Protein AF-A0A3P7MYU7-F1 (afdb_monomer_lite)

pLDDT: mean 71.39, std 19.82, range [31.7, 95.12]

Sequence (103 aa):
MFDQLNTTGCSVFHPQGNEIIINTEVWDTRTFRLLHLVPGLEHCKLVFNSSGNIVYAAMYSDCADVFRNTYCASFRTFDTSDYSVSTSLLTFLILDVLDTGLV

Radius of gyration: 15.59 Å; chains: 1; bounding box: 33×30×47 Å

Foldseek 3Di:
DPPDPPDDFLWDAQPVRQWIDGAQWIAGPPPRDTDDGHPVQHQWDWDADPVSQKIKTFHQDPPPPPVDSDRDQFIFMAGPVHRDTPDRPDPPVVVVVVVPPDD

Secondary structure (DSSP, 8-state):
------SS--EEE-TTSSEEEETTEEEETTT--EEEE-GGGTTEEEEE-TTSSEEEEEEP-----TTS----S-EEEEETTT--B-----SSHHHHHHHS---

Structure (mmCIF, N/CA/C/O backbone):
data_AF-A0A3P7MYU7-F1
#
_entry.id   AF-A0A3P7MYU7-F1
#
loop_
_atom_site.group_PDB
_atom_site.id
_atom_site.type_symbol
_atom_site.label_atom_id
_atom_site.label_alt_id
_atom_site.label_comp_id
_atom_site.label_asym_id
_atom_site.label_entity_id
_atom_site.label_se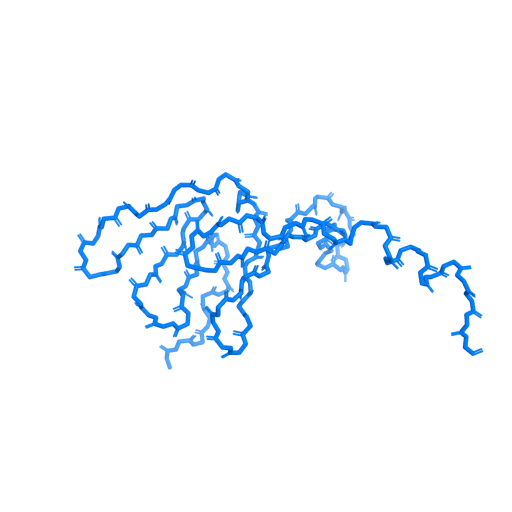q_id
_atom_site.pdbx_PDB_ins_code
_atom_site.Cartn_x
_atom_site.Cartn_y
_atom_site.Cartn_z
_atom_site.occupancy
_atom_site.B_iso_or_equiv
_atom_site.auth_seq_id
_atom_site.auth_comp_id
_atom_site.auth_asym_id
_atom_site.auth_atom_id
_atom_site.pdbx_PDB_model_num
ATOM 1 N N . MET A 1 1 ? -12.845 14.839 -7.965 1.00 37.53 1 MET A N 1
ATOM 2 C CA . MET A 1 1 ? -12.032 15.477 -6.903 1.00 37.53 1 MET A CA 1
ATOM 3 C C . MET A 1 1 ? -11.244 14.408 -6.139 1.00 37.53 1 MET A C 1
ATOM 5 O O . MET A 1 1 ? -11.380 14.281 -4.937 1.00 37.53 1 MET A O 1
ATOM 9 N N . PHE A 1 2 ? -10.467 13.604 -6.867 1.00 31.70 2 PHE A N 1
ATOM 10 C CA . PHE A 1 2 ? -9.400 12.720 -6.363 1.00 31.70 2 PHE A CA 1
ATOM 11 C C . PHE A 1 2 ? -8.316 12.574 -7.448 1.00 31.70 2 PHE A C 1
ATOM 13 O O . PHE A 1 2 ? -7.506 11.653 -7.434 1.00 31.70 2 PHE A O 1
ATOM 20 N N . ASP A 1 3 ? -8.309 13.500 -8.409 1.00 36.09 3 ASP A N 1
ATOM 21 C CA . ASP A 1 3 ? -7.169 13.668 -9.285 1.00 36.09 3 ASP A CA 1
ATOM 22 C C . ASP A 1 3 ? -6.071 14.275 -8.422 1.00 36.09 3 ASP A C 1
ATOM 24 O O . ASP A 1 3 ? -6.297 15.291 -7.766 1.00 36.09 3 ASP A O 1
ATOM 28 N N . GLN A 1 4 ? -4.889 13.665 -8.452 1.00 43.25 4 GLN A N 1
ATOM 29 C CA . GLN A 1 4 ? -3.638 14.317 -8.069 1.00 43.25 4 GLN A CA 1
ATOM 30 C C . GLN A 1 4 ? -3.225 14.250 -6.585 1.00 43.25 4 GLN A C 1
ATOM 32 O O . GLN A 1 4 ? -2.761 15.233 -6.019 1.00 43.25 4 GLN A O 1
ATOM 37 N N . LEU A 1 5 ? -3.184 13.046 -6.001 1.00 42.09 5 LEU A N 1
ATOM 38 C CA . LEU A 1 5 ? -2.153 12.726 -4.990 1.00 42.09 5 LEU A CA 1
ATOM 39 C C . LEU A 1 5 ? -0.864 12.232 -5.668 1.00 42.09 5 LEU A C 1
ATOM 41 O O . LEU A 1 5 ? -0.281 11.219 -5.301 1.00 42.09 5 LEU A O 1
ATOM 45 N N . ASN A 1 6 ? -0.433 12.943 -6.708 1.00 47.75 6 ASN A N 1
ATOM 46 C CA . ASN A 1 6 ? 0.851 12.711 -7.354 1.00 47.75 6 ASN A CA 1
ATOM 47 C C . ASN A 1 6 ? 1.660 13.998 -7.317 1.00 47.75 6 ASN A C 1
ATOM 49 O O . ASN A 1 6 ? 1.757 14.691 -8.326 1.00 47.75 6 ASN A O 1
ATOM 53 N N . THR A 1 7 ? 2.208 14.339 -6.153 1.00 43.09 7 THR A N 1
ATOM 54 C CA . THR A 1 7 ? 3.436 15.138 -6.063 1.00 43.09 7 THR A CA 1
ATOM 55 C C . THR A 1 7 ? 3.989 15.009 -4.640 1.00 43.09 7 THR A C 1
ATOM 57 O O . THR A 1 7 ? 3.387 15.489 -3.689 1.00 43.09 7 THR A O 1
ATOM 60 N N . THR A 1 8 ? 5.142 14.355 -4.483 1.00 42.41 8 THR A N 1
ATOM 61 C CA . THR A 1 8 ? 6.062 14.445 -3.319 1.00 42.41 8 THR A CA 1
ATOM 62 C C . THR A 1 8 ? 5.768 13.729 -1.989 1.00 42.41 8 THR A C 1
ATOM 64 O O . THR A 1 8 ? 6.594 13.843 -1.090 1.00 42.41 8 THR A O 1
ATOM 67 N N . GLY A 1 9 ? 4.709 12.931 -1.831 1.00 52.69 9 GLY A N 1
ATOM 68 C CA . GLY A 1 9 ? 4.482 12.177 -0.584 1.00 52.69 9 GLY A CA 1
ATOM 69 C C . GLY A 1 9 ? 4.253 10.695 -0.842 1.00 52.69 9 GLY A C 1
ATOM 70 O O . GLY A 1 9 ? 3.392 10.361 -1.646 1.00 52.69 9 GLY A O 1
ATOM 71 N N . CYS A 1 10 ? 5.004 9.819 -0.171 1.00 63.25 10 CYS A N 1
ATOM 72 C CA . CYS A 1 10 ? 4.982 8.350 -0.265 1.00 63.25 10 CYS A CA 1
ATOM 73 C C . CYS A 1 10 ? 3.655 7.697 0.181 1.00 63.25 10 CYS A C 1
ATOM 75 O O . CYS A 1 10 ? 3.674 6.611 0.757 1.00 63.25 10 CYS A O 1
ATOM 77 N N . SER A 1 11 ? 2.514 8.363 -0.001 1.00 77.44 11 SER A N 1
ATOM 78 C CA . SER A 1 11 ? 1.224 7.944 0.528 1.00 77.44 11 SER A CA 1
ATOM 79 C C . SER A 1 11 ? 0.195 7.668 -0.563 1.00 77.44 11 SER A C 1
ATOM 81 O O . SER A 1 11 ? -0.015 8.508 -1.438 1.00 77.44 11 SER A O 1
ATOM 83 N N . VAL A 1 12 ? -0.489 6.528 -0.480 1.00 87.75 12 VAL A N 1
ATOM 84 C CA . VAL A 1 12 ? -1.535 6.116 -1.424 1.00 87.75 12 VAL A CA 1
ATOM 85 C C . VAL A 1 12 ? -2.694 5.463 -0.668 1.00 87.75 12 VAL A C 1
ATOM 87 O O . VAL A 1 12 ? -2.478 4.766 0.320 1.00 87.75 12 VAL A O 1
ATOM 90 N N . PHE A 1 13 ? -3.927 5.666 -1.126 1.00 91.19 13 PHE A N 1
ATOM 91 C CA . PHE A 1 13 ? -5.076 4.931 -0.595 1.00 91.19 13 PHE A CA 1
ATOM 92 C C . PHE A 1 13 ? -5.182 3.558 -1.252 1.00 91.19 13 PHE A C 1
ATOM 94 O O . PHE A 1 13 ? -4.999 3.431 -2.465 1.00 91.19 13 PHE A O 1
ATOM 101 N N . HIS A 1 14 ? -5.540 2.549 -0.460 1.00 90.06 14 HIS A N 1
ATOM 102 C CA . HIS A 1 14 ? -5.974 1.273 -1.005 1.00 90.06 14 HIS A CA 1
ATOM 103 C C . HIS A 1 14 ? -7.250 1.486 -1.844 1.00 90.06 14 HIS A C 1
ATOM 105 O O . HIS A 1 14 ? -8.115 2.260 -1.423 1.00 90.06 14 HIS A O 1
ATOM 111 N N . PRO A 1 15 ? -7.439 0.808 -2.995 1.00 89.19 15 PRO A N 1
ATOM 112 C CA . PRO A 1 15 ? -8.604 1.019 -3.865 1.00 89.19 15 PRO A CA 1
ATOM 113 C C . PRO A 1 15 ? -9.958 0.798 -3.179 1.00 89.19 15 PRO A C 1
ATOM 115 O O . PRO A 1 15 ? -10.963 1.371 -3.587 1.00 89.19 15 PRO A O 1
ATOM 118 N N . GLN A 1 16 ? -9.984 -0.013 -2.120 1.00 88.19 16 GLN A N 1
ATOM 119 C CA . GLN A 1 16 ? -11.182 -0.249 -1.306 1.00 88.19 16 GLN A CA 1
ATOM 120 C C . GLN A 1 16 ? -11.479 0.878 -0.297 1.00 88.19 16 GLN A C 1
ATOM 122 O O . GLN A 1 16 ? -12.538 0.870 0.318 1.00 88.19 16 GLN A O 1
ATOM 127 N N . GLY A 1 17 ? -10.565 1.834 -0.098 1.00 87.38 17 GLY A N 1
ATOM 128 C CA . GLY A 1 17 ? -10.750 3.021 0.751 1.00 87.38 17 GLY A CA 1
ATOM 129 C C . GLY A 1 17 ? -10.601 2.807 2.263 1.00 87.38 17 GLY A C 1
ATOM 130 O O . GLY A 1 17 ? -10.551 3.781 3.016 1.00 87.38 17 GLY A O 1
ATOM 131 N N . ASN A 1 18 ? -10.492 1.560 2.721 1.00 91.81 18 ASN A N 1
ATOM 132 C CA . ASN A 1 18 ? -10.386 1.233 4.150 1.00 91.81 18 ASN A CA 1
ATOM 133 C C . ASN A 1 18 ? -8.976 1.436 4.721 1.00 91.81 18 ASN A C 1
ATOM 135 O O . ASN A 1 18 ? -8.801 1.492 5.936 1.00 91.81 18 ASN A O 1
ATOM 139 N N . GLU A 1 19 ? -7.980 1.562 3.849 1.00 93.75 19 GLU A N 1
ATOM 140 C CA . GLU A 1 19 ? -6.573 1.612 4.227 1.00 93.75 19 GLU A CA 1
ATOM 141 C C . GLU A 1 19 ? -5.859 2.745 3.491 1.00 93.75 19 GLU A C 1
ATOM 143 O O . GLU A 1 19 ? -6.151 3.050 2.328 1.00 93.75 19 GLU A O 1
ATOM 148 N N . ILE A 1 20 ? -4.902 3.361 4.177 1.00 92.44 20 ILE A N 1
ATOM 149 C CA . ILE A 1 20 ? -3.947 4.298 3.600 1.00 92.44 20 ILE A CA 1
ATOM 150 C C . ILE A 1 20 ? -2.540 3.795 3.891 1.00 92.44 20 ILE A C 1
ATOM 152 O O . ILE A 1 20 ? -2.198 3.453 5.020 1.00 92.44 20 ILE A O 1
ATOM 156 N N . ILE A 1 21 ? -1.725 3.747 2.849 1.00 92.00 21 ILE A N 1
ATOM 157 C CA . ILE A 1 21 ? -0.320 3.395 2.938 1.00 92.00 21 ILE A CA 1
ATOM 158 C C . ILE A 1 21 ? 0.448 4.706 2.981 1.00 92.00 21 ILE A C 1
ATOM 160 O O . ILE A 1 21 ? 0.190 5.573 2.150 1.00 92.00 21 ILE A O 1
ATOM 164 N N . ILE A 1 22 ? 1.366 4.863 3.930 1.00 89.50 22 ILE A N 1
ATOM 165 C CA . ILE A 1 22 ? 2.241 6.028 4.079 1.00 89.50 22 ILE A CA 1
ATOM 166 C C . ILE A 1 22 ? 3.663 5.511 4.293 1.00 89.50 22 ILE A C 1
ATOM 168 O O . ILE A 1 22 ? 3.980 4.953 5.338 1.00 89.50 22 ILE A O 1
ATOM 172 N N . ASN A 1 23 ? 4.532 5.706 3.301 1.00 87.75 23 ASN A N 1
ATOM 173 C CA . ASN A 1 23 ? 5.893 5.173 3.286 1.00 87.75 23 ASN A CA 1
ATOM 174 C C . ASN A 1 23 ? 5.911 3.642 3.471 1.00 87.75 23 ASN A C 1
ATOM 176 O O . ASN A 1 23 ? 5.585 2.913 2.540 1.00 87.75 23 ASN A O 1
ATOM 180 N N . THR A 1 24 ? 6.261 3.162 4.665 1.00 90.31 24 THR A N 1
ATOM 181 C CA . THR A 1 24 ? 6.314 1.739 5.030 1.00 90.31 24 THR A CA 1
ATOM 182 C C . THR A 1 24 ? 5.135 1.300 5.891 1.00 90.31 24 THR A C 1
ATOM 184 O O . THR A 1 24 ? 5.079 0.148 6.303 1.00 90.31 24 THR A O 1
ATOM 187 N N . GLU A 1 25 ? 4.191 2.182 6.195 1.00 93.31 25 GLU A N 1
ATOM 188 C CA . GLU A 1 25 ? 3.127 1.922 7.158 1.00 93.31 25 GLU A CA 1
ATOM 189 C C . GLU A 1 25 ? 1.771 1.795 6.470 1.00 93.31 25 GLU A C 1
ATOM 191 O O . GLU A 1 25 ? 1.419 2.609 5.618 1.00 93.31 25 GLU A O 1
ATOM 196 N N . VAL A 1 26 ? 0.988 0.800 6.878 1.00 94.06 26 VAL A N 1
ATOM 197 C CA . VAL A 1 26 ? -0.396 0.602 6.441 1.00 94.06 26 VAL A CA 1
ATOM 198 C C . VAL A 1 26 ? -1.317 0.927 7.604 1.00 94.06 26 VAL A C 1
ATOM 200 O O . VAL A 1 26 ? -1.244 0.297 8.662 1.00 94.06 26 VAL A O 1
ATOM 203 N N . TRP A 1 27 ? -2.192 1.903 7.404 1.00 94.69 27 TRP A N 1
ATOM 204 C CA . TRP A 1 27 ? -3.081 2.441 8.423 1.00 94.69 27 TRP A CA 1
ATOM 205 C C . TRP A 1 27 ? -4.544 2.202 8.058 1.00 94.69 27 TRP A C 1
ATOM 207 O O . TRP A 1 27 ? -4.953 2.456 6.926 1.00 94.69 27 TRP A O 1
ATOM 217 N N . ASP A 1 28 ? -5.350 1.795 9.035 1.00 94.06 28 ASP A N 1
ATOM 218 C CA . ASP A 1 28 ? -6.809 1.756 8.911 1.00 94.06 28 ASP A CA 1
ATOM 219 C C . ASP A 1 28 ? -7.370 3.188 8.928 1.00 94.06 28 ASP A C 1
ATOM 221 O O . ASP A 1 28 ? -7.151 3.946 9.879 1.00 94.06 28 ASP A O 1
ATOM 225 N N . THR A 1 29 ? -8.117 3.571 7.891 1.00 90.88 29 THR A N 1
ATOM 226 C CA . THR A 1 29 ? -8.597 4.955 7.709 1.00 90.88 29 THR A CA 1
ATOM 227 C C . THR A 1 29 ? -9.742 5.331 8.648 1.00 90.88 29 THR A C 1
ATOM 229 O O . THR A 1 29 ? -9.996 6.516 8.863 1.00 90.88 29 THR A O 1
ATOM 232 N N . ARG A 1 30 ? -10.444 4.347 9.227 1.00 91.69 30 ARG A N 1
ATOM 233 C CA . ARG A 1 30 ? -11.615 4.571 10.089 1.00 91.69 30 ARG A CA 1
ATOM 234 C C . ARG A 1 30 ? -11.238 4.701 11.560 1.00 91.69 30 ARG A C 1
ATOM 236 O O . ARG A 1 30 ? -11.870 5.444 12.307 1.00 91.69 30 ARG A O 1
ATOM 243 N N . THR A 1 31 ? -10.255 3.923 11.989 1.00 94.31 31 THR A N 1
ATOM 244 C CA . THR A 1 31 ? -9.832 3.773 13.383 1.00 94.31 31 THR A CA 1
ATOM 245 C C . THR A 1 31 ? -8.468 4.393 13.655 1.00 94.31 31 THR A C 1
ATOM 247 O O . THR A 1 31 ? -8.103 4.511 14.824 1.00 94.31 31 THR A O 1
ATOM 250 N N . PHE A 1 32 ? -7.742 4.807 12.609 1.00 91.31 32 PHE A N 1
ATOM 251 C CA . PHE A 1 32 ? -6.402 5.399 12.685 1.00 91.31 32 PHE A CA 1
ATOM 252 C C . PHE A 1 32 ? -5.388 4.491 13.387 1.00 91.31 32 PHE A C 1
ATOM 254 O O . PHE A 1 32 ? -4.494 4.951 14.098 1.00 91.31 32 PHE A O 1
ATOM 261 N N . ARG A 1 33 ? -5.552 3.177 13.223 1.00 95.12 33 ARG A N 1
ATOM 262 C CA . ARG A 1 33 ? -4.660 2.168 13.796 1.00 95.12 33 ARG A CA 1
ATOM 263 C C . ARG A 1 33 ? -3.664 1.702 12.750 1.00 95.12 33 ARG A C 1
ATOM 265 O O . ARG A 1 33 ? -4.040 1.472 11.603 1.00 95.12 33 ARG A O 1
ATOM 272 N N . LEU A 1 34 ? -2.418 1.522 13.173 1.00 94.38 34 LEU A N 1
ATOM 273 C CA . LEU A 1 34 ? -1.399 0.867 12.365 1.00 94.38 34 LEU A CA 1
ATOM 274 C C . LEU A 1 34 ? -1.758 -0.618 12.238 1.00 94.38 34 LEU A C 1
ATOM 276 O O . LEU A 1 34 ? -1.880 -1.309 13.251 1.00 94.38 34 LEU A O 1
ATOM 280 N N . LEU A 1 35 ? -1.944 -1.082 11.005 1.00 94.19 35 LEU A N 1
ATOM 281 C CA . LEU A 1 35 ? -2.232 -2.478 10.679 1.00 94.19 35 LEU A CA 1
ATOM 282 C C . LEU A 1 35 ? -0.937 -3.241 10.400 1.00 94.19 35 LEU A C 1
ATOM 284 O O . LEU A 1 35 ? -0.691 -4.283 11.006 1.00 94.19 35 LEU A O 1
ATOM 288 N N . HIS A 1 36 ? -0.086 -2.690 9.527 1.00 93.56 36 HIS A N 1
ATOM 289 C CA . HIS A 1 36 ? 1.149 -3.337 9.088 1.00 93.56 36 HIS A CA 1
ATOM 290 C C . HIS A 1 36 ? 2.308 -2.347 8.982 1.00 93.56 36 HIS A C 1
ATOM 292 O O . HIS A 1 36 ? 2.135 -1.204 8.562 1.00 93.56 36 HIS A O 1
ATOM 298 N N . LEU A 1 37 ? 3.507 -2.828 9.314 1.00 93.31 37 LEU A N 1
ATOM 299 C CA . LEU A 1 37 ? 4.770 -2.178 8.987 1.00 93.31 37 LEU A CA 1
ATOM 300 C C . LEU A 1 37 ? 5.485 -3.033 7.938 1.00 93.31 37 LEU A C 1
ATOM 302 O O . LEU A 1 37 ? 5.841 -4.181 8.200 1.00 93.31 37 LEU A O 1
ATOM 306 N N . VAL A 1 38 ? 5.691 -2.465 6.757 1.00 91.94 38 VAL A N 1
ATOM 307 C CA . VAL A 1 38 ? 6.161 -3.137 5.546 1.00 91.94 38 VAL A CA 1
ATOM 308 C C . VAL A 1 38 ? 7.433 -2.435 5.057 1.00 91.94 38 VAL A C 1
ATOM 310 O O . VAL A 1 38 ? 7.373 -1.549 4.201 1.00 91.94 38 VAL A O 1
ATOM 313 N N . PRO A 1 39 ? 8.620 -2.819 5.568 1.00 88.06 39 PRO A N 1
ATOM 314 C CA . PRO A 1 39 ? 9.889 -2.192 5.186 1.00 88.06 39 PRO A CA 1
ATOM 315 C C . PRO A 1 39 ? 10.159 -2.217 3.675 1.00 88.06 39 PRO A C 1
ATOM 317 O O . PRO A 1 39 ? 10.834 -1.346 3.144 1.00 88.06 39 PRO A O 1
ATOM 320 N N . GLY A 1 40 ? 9.596 -3.193 2.956 1.00 83.38 40 GLY A N 1
ATOM 321 C CA . GLY A 1 40 ? 9.755 -3.328 1.507 1.00 83.38 40 GLY A CA 1
ATOM 322 C C . GLY A 1 40 ? 9.099 -2.230 0.660 1.00 83.38 40 GLY A C 1
ATOM 323 O O . GLY A 1 40 ? 9.333 -2.223 -0.546 1.00 83.38 40 GLY A O 1
ATOM 324 N N . LEU A 1 41 ? 8.297 -1.339 1.255 1.00 86.69 41 LEU A N 1
ATOM 325 C CA . LEU A 1 41 ? 7.675 -0.195 0.571 1.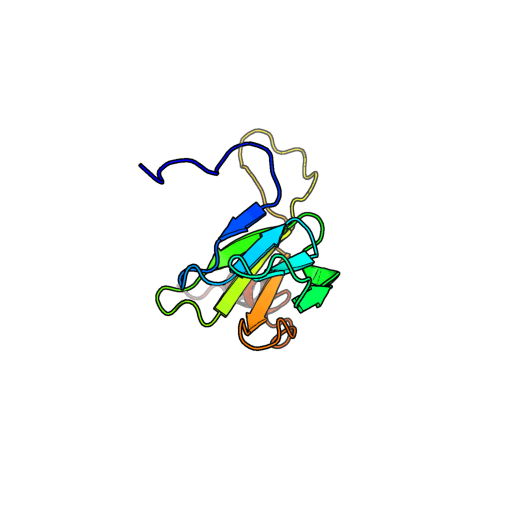00 86.69 41 LEU A CA 1
ATOM 326 C C . LEU A 1 41 ? 8.496 1.097 0.697 1.00 86.69 41 LEU A C 1
ATOM 328 O O . LEU A 1 41 ? 8.117 2.126 0.137 1.00 86.69 41 LEU A O 1
ATOM 332 N N . GLU A 1 42 ? 9.621 1.058 1.414 1.00 85.50 42 GLU A N 1
ATOM 333 C CA . GLU A 1 42 ? 10.489 2.219 1.577 1.00 85.50 42 GLU A CA 1
ATOM 334 C C . GLU A 1 42 ? 10.943 2.747 0.208 1.00 85.50 42 GLU A C 1
ATOM 336 O O . GLU A 1 42 ? 11.364 1.981 -0.664 1.00 85.50 42 GLU A O 1
ATOM 341 N N . HIS A 1 43 ? 10.819 4.063 0.010 1.00 79.25 43 HIS A N 1
ATOM 342 C CA . HIS A 1 43 ? 11.179 4.749 -1.237 1.00 79.25 43 HIS A CA 1
ATOM 343 C C . HIS A 1 43 ? 10.554 4.133 -2.506 1.00 79.25 43 HIS A C 1
ATOM 345 O O .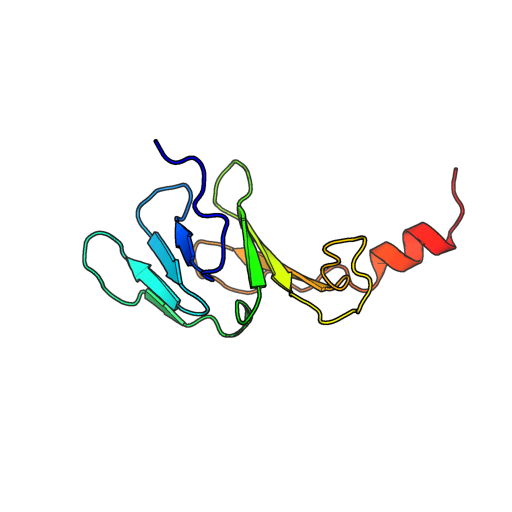 HIS A 1 43 ? 11.120 4.217 -3.602 1.00 79.25 43 HIS A O 1
ATOM 351 N N . CYS A 1 44 ? 9.373 3.524 -2.376 1.00 79.75 44 CYS A N 1
ATOM 352 C CA . CYS A 1 44 ? 8.645 2.941 -3.494 1.00 79.75 44 CYS A CA 1
ATOM 353 C C . CYS A 1 44 ? 7.481 3.823 -3.943 1.00 79.75 44 CYS A C 1
ATOM 355 O O . CYS A 1 44 ? 6.752 4.406 -3.140 1.00 79.75 44 CYS A O 1
ATOM 357 N N . LYS A 1 45 ? 7.238 3.836 -5.253 1.00 81.81 45 LYS A N 1
ATOM 358 C CA . LYS A 1 45 ? 5.954 4.250 -5.813 1.00 81.81 45 LYS A CA 1
ATOM 359 C C . LYS A 1 45 ? 5.041 3.038 -5.932 1.00 81.81 45 LYS A C 1
ATOM 361 O O . LYS A 1 45 ? 5.436 2.029 -6.511 1.00 81.81 45 LYS A O 1
ATOM 366 N N . LEU A 1 46 ? 3.820 3.167 -5.425 1.00 83.56 46 LEU A N 1
ATOM 367 C CA . LEU A 1 46 ? 2.842 2.086 -5.365 1.00 83.56 46 LEU A CA 1
ATOM 368 C C . LEU A 1 46 ? 1.772 2.240 -6.449 1.00 83.56 46 LEU A C 1
ATOM 370 O O . LEU A 1 46 ? 1.273 3.341 -6.687 1.00 83.56 46 LEU A O 1
ATOM 374 N N . VAL A 1 47 ? 1.414 1.130 -7.093 1.00 84.81 47 VAL A N 1
ATOM 375 C CA . VAL A 1 47 ? 0.331 1.037 -8.079 1.00 84.81 47 VAL A CA 1
ATOM 376 C C . VAL A 1 47 ? -0.475 -0.225 -7.801 1.00 84.81 47 VAL A C 1
ATOM 378 O O . VAL A 1 47 ? 0.093 -1.307 -7.711 1.00 84.81 47 VAL A O 1
ATOM 381 N N . PHE A 1 48 ? -1.796 -0.106 -7.696 1.00 84.81 48 PHE A N 1
ATOM 382 C CA . PHE A 1 48 ? -2.674 -1.261 -7.507 1.00 84.81 48 PHE A CA 1
ATOM 383 C C . PHE A 1 48 ? -3.161 -1.819 -8.838 1.00 84.81 48 PHE A C 1
ATOM 385 O O . PHE A 1 48 ? -3.344 -1.080 -9.810 1.00 84.81 48 PHE A O 1
ATOM 392 N N . ASN A 1 49 ? -3.421 -3.123 -8.869 1.00 81.69 49 ASN A N 1
ATOM 393 C CA . ASN A 1 49 ? -4.186 -3.714 -9.958 1.00 81.69 49 ASN A CA 1
ATOM 394 C C . ASN A 1 49 ? -5.668 -3.282 -9.897 1.00 81.69 49 ASN A C 1
ATOM 396 O O . ASN A 1 49 ? -6.144 -2.736 -8.903 1.00 81.69 49 ASN A O 1
ATOM 400 N N . SER A 1 50 ? -6.424 -3.557 -10.963 1.00 82.06 50 SER A N 1
ATOM 401 C CA . SER A 1 50 ? -7.838 -3.158 -11.074 1.00 82.06 50 SER A CA 1
ATOM 402 C C . SER A 1 50 ? -8.741 -3.739 -9.982 1.00 82.06 50 SER A C 1
ATOM 404 O O . SER A 1 50 ? -9.748 -3.132 -9.634 1.00 82.06 50 SER A O 1
ATOM 406 N N . SER A 1 51 ? -8.389 -4.912 -9.452 1.00 84.19 51 SER A N 1
ATOM 407 C CA . SER A 1 51 ? -9.143 -5.584 -8.386 1.00 84.19 51 SER A CA 1
ATOM 408 C C . SER A 1 51 ? -8.735 -5.122 -6.981 1.00 84.19 51 SER A C 1
ATOM 410 O O . SER A 1 51 ? -9.429 -5.422 -6.014 1.00 84.19 51 SER A O 1
ATOM 412 N N . GLY A 1 52 ? -7.625 -4.391 -6.859 1.00 84.12 52 GLY A N 1
ATOM 413 C CA . GLY A 1 52 ? -7.073 -3.912 -5.597 1.00 84.12 52 GLY A CA 1
ATOM 414 C C . GLY A 1 52 ? -6.506 -4.995 -4.682 1.00 84.12 52 GLY A C 1
ATOM 415 O O . GLY A 1 52 ? -6.250 -4.703 -3.528 1.00 84.12 52 GLY A O 1
ATOM 416 N N . ASN A 1 53 ? -6.318 -6.230 -5.146 1.00 86.06 53 ASN A N 1
ATOM 417 C CA . ASN A 1 53 ? -5.746 -7.312 -4.334 1.00 86.06 53 ASN A CA 1
ATOM 418 C C . ASN A 1 53 ? -4.215 -7.426 -4.464 1.00 86.06 53 ASN A C 1
ATOM 420 O O . ASN A 1 53 ? -3.582 -8.188 -3.742 1.00 86.06 53 ASN A O 1
ATOM 424 N N . ILE A 1 54 ? -3.622 -6.701 -5.415 1.00 85.06 54 ILE A N 1
ATOM 425 C CA . ILE A 1 54 ? -2.184 -6.722 -5.683 1.00 85.06 54 ILE A CA 1
ATOM 426 C C . ILE A 1 54 ? -1.668 -5.288 -5.735 1.00 85.06 54 ILE A C 1
ATOM 428 O O . ILE A 1 54 ? -2.257 -4.443 -6.419 1.00 85.06 54 ILE A O 1
ATOM 432 N N . VAL A 1 55 ? -0.533 -5.037 -5.079 1.00 87.81 55 VAL A N 1
ATOM 433 C CA . VAL A 1 55 ? 0.221 -3.785 -5.202 1.00 87.81 55 VAL A CA 1
ATOM 434 C C . VAL A 1 55 ? 1.594 -4.028 -5.825 1.00 87.81 55 VAL A C 1
ATOM 436 O O . VAL A 1 55 ? 2.364 -4.888 -5.400 1.00 87.81 55 VAL A O 1
ATOM 439 N N . TYR A 1 56 ? 1.900 -3.234 -6.844 1.00 84.31 56 TYR A N 1
ATOM 440 C CA . TYR A 1 56 ? 3.201 -3.146 -7.489 1.00 84.31 56 TYR A CA 1
ATOM 441 C C . TYR A 1 56 ? 3.968 -1.969 -6.891 1.00 84.31 56 TYR A C 1
ATOM 443 O O . TYR A 1 56 ? 3.509 -0.828 -6.950 1.00 84.31 56 TYR A O 1
ATOM 451 N N . ALA A 1 57 ? 5.140 -2.239 -6.327 1.00 85.00 57 ALA A N 1
ATOM 452 C CA . ALA A 1 57 ? 6.027 -1.244 -5.747 1.00 85.00 57 ALA A CA 1
ATOM 453 C C . ALA A 1 57 ? 7.260 -1.073 -6.637 1.00 85.00 57 ALA A C 1
ATOM 455 O O . ALA A 1 57 ? 8.082 -1.982 -6.740 1.00 85.00 57 ALA A O 1
ATOM 456 N N . ALA A 1 58 ? 7.388 0.082 -7.283 1.00 79.00 58 ALA A N 1
ATOM 457 C CA . ALA A 1 58 ? 8.552 0.438 -8.085 1.00 79.00 58 ALA A CA 1
ATOM 458 C C . ALA A 1 58 ? 9.512 1.287 -7.249 1.00 79.00 58 ALA A C 1
ATOM 460 O O . ALA A 1 58 ? 9.125 2.354 -6.765 1.00 79.00 58 ALA A O 1
ATOM 461 N N . MET A 1 59 ? 10.754 0.830 -7.079 1.00 75.38 59 MET A N 1
ATOM 462 C CA . MET A 1 59 ? 11.748 1.575 -6.308 1.00 75.38 59 MET A CA 1
ATOM 463 C C . MET A 1 59 ? 12.205 2.817 -7.067 1.00 75.38 59 MET A C 1
ATOM 465 O O . MET A 1 59 ? 12.519 2.759 -8.260 1.00 75.38 59 MET A O 1
ATOM 469 N N . TYR A 1 60 ? 12.262 3.950 -6.366 1.00 69.69 60 TYR A N 1
ATOM 470 C CA . TYR A 1 60 ? 12.959 5.116 -6.888 1.00 69.69 60 TYR A CA 1
ATOM 471 C C . TYR A 1 60 ? 14.449 4.780 -7.008 1.00 69.69 60 TYR A C 1
ATOM 473 O O . TYR A 1 60 ? 15.025 4.128 -6.137 1.00 69.69 60 TYR A O 1
ATOM 481 N N . SER A 1 61 ? 15.091 5.179 -8.099 1.00 58.72 61 SER A N 1
ATOM 482 C CA . SER A 1 61 ? 16.542 5.085 -8.203 1.00 58.72 61 SER A CA 1
ATOM 483 C C . SER A 1 61 ? 17.120 6.365 -8.738 1.00 58.72 61 SER A C 1
ATOM 485 O O . SER A 1 61 ? 16.616 6.932 -9.701 1.00 58.72 61 SER A O 1
ATOM 487 N N . ASP A 1 62 ? 18.212 6.777 -8.108 1.00 52.59 62 ASP A N 1
ATOM 488 C CA . ASP A 1 62 ? 19.011 7.957 -8.438 1.00 52.59 62 ASP A CA 1
ATOM 489 C C . ASP A 1 62 ? 19.828 7.770 -9.732 1.00 52.59 62 ASP A C 1
ATOM 491 O O . ASP A 1 62 ? 20.938 8.279 -9.885 1.00 52.59 62 ASP A O 1
ATOM 495 N N . CYS A 1 63 ? 19.310 7.010 -10.699 1.00 47.59 63 CYS A N 1
ATOM 496 C CA . CYS A 1 63 ? 19.922 6.932 -12.014 1.00 47.59 63 CYS A CA 1
ATOM 497 C C . CYS A 1 63 ? 19.700 8.283 -12.700 1.00 47.59 63 CYS A C 1
ATOM 499 O O . CYS A 1 63 ? 18.579 8.625 -13.069 1.00 47.59 63 CYS A O 1
ATOM 501 N N . ALA A 1 64 ? 20.786 9.047 -12.816 1.00 46.09 64 ALA A N 1
ATOM 502 C CA . ALA A 1 64 ? 20.881 10.438 -13.256 1.00 46.09 64 ALA A CA 1
ATOM 503 C C . ALA A 1 64 ? 20.488 10.701 -14.726 1.00 46.09 64 ALA A C 1
ATOM 505 O O . ALA A 1 64 ? 21.125 11.511 -15.398 1.00 46.09 64 ALA A O 1
ATOM 506 N N . ASP A 1 65 ? 19.458 10.037 -15.248 1.00 44.91 65 ASP A N 1
ATOM 507 C CA . ASP A 1 65 ? 18.945 10.292 -16.587 1.00 44.91 65 ASP A CA 1
ATOM 508 C C . ASP A 1 65 ? 17.672 11.142 -16.509 1.00 44.91 65 ASP A C 1
ATOM 510 O O . ASP A 1 65 ? 16.544 10.662 -16.417 1.00 44.91 65 ASP A O 1
ATOM 514 N N . VAL A 1 66 ? 17.887 12.458 -16.509 1.00 49.25 66 VAL A N 1
ATOM 515 C CA . VAL A 1 66 ? 16.886 13.529 -16.345 1.00 49.25 66 VAL A CA 1
ATOM 516 C C . VAL A 1 66 ? 15.764 13.470 -17.398 1.00 49.25 66 VAL A C 1
ATOM 518 O O . VAL A 1 66 ? 14.715 14.090 -17.229 1.00 49.25 66 VAL A O 1
ATOM 521 N N . PHE A 1 67 ? 15.935 12.690 -18.468 1.00 46.50 67 PHE A N 1
ATOM 522 C CA . PHE A 1 67 ? 14.948 12.552 -19.540 1.00 46.50 67 PHE A CA 1
ATOM 523 C C . PHE A 1 67 ? 13.964 11.402 -19.355 1.00 46.50 67 PHE A C 1
ATOM 525 O O . PHE A 1 67 ? 12.975 11.311 -20.087 1.00 46.50 67 PHE A O 1
ATOM 532 N N . ARG A 1 68 ? 14.182 10.537 -18.366 1.00 46.66 68 ARG A N 1
ATOM 533 C CA . ARG A 1 68 ? 13.292 9.418 -18.101 1.00 46.66 68 ARG A CA 1
ATOM 534 C C . ARG A 1 68 ? 13.215 9.264 -16.592 1.00 46.66 68 ARG A C 1
ATOM 536 O O . ARG A 1 68 ? 14.214 9.044 -15.928 1.00 46.66 68 ARG A O 1
ATOM 543 N N . ASN A 1 69 ? 12.015 9.433 -16.056 1.00 48.25 69 ASN A N 1
ATOM 544 C CA . ASN A 1 69 ? 11.627 9.162 -14.674 1.00 48.25 69 ASN A CA 1
ATOM 545 C C . ASN A 1 69 ? 11.878 7.665 -14.368 1.00 48.25 69 ASN A C 1
ATOM 547 O O . ASN A 1 69 ? 10.951 6.853 -14.373 1.00 48.25 69 ASN A O 1
ATOM 551 N N . THR A 1 70 ? 13.154 7.279 -14.292 1.00 45.84 70 THR A N 1
ATOM 552 C CA . THR A 1 70 ? 13.636 5.909 -14.478 1.00 45.84 70 THR A CA 1
ATOM 553 C C . THR A 1 70 ? 13.688 5.249 -13.120 1.00 45.84 70 THR A C 1
ATOM 555 O O . THR A 1 70 ? 14.697 5.280 -12.423 1.00 45.84 70 THR A O 1
ATOM 558 N N . TYR A 1 71 ? 12.567 4.641 -12.744 1.00 51.91 71 TYR A N 1
ATOM 559 C CA . TYR A 1 71 ? 12.566 3.547 -11.782 1.00 51.91 71 TYR A CA 1
ATOM 560 C C . TYR A 1 71 ? 13.677 2.570 -12.198 1.00 51.91 71 TYR A C 1
ATOM 562 O O . TYR A 1 71 ? 13.672 2.103 -13.343 1.00 51.91 71 TYR A O 1
ATOM 570 N N . CYS A 1 72 ? 14.643 2.276 -11.316 1.00 50.84 72 CYS A N 1
ATOM 571 C CA . CYS A 1 72 ? 15.520 1.128 -11.560 1.00 50.84 72 CYS A CA 1
ATOM 572 C C . CYS A 1 72 ? 14.623 -0.080 -11.761 1.00 50.84 72 CYS A C 1
ATOM 574 O O . CYS A 1 72 ? 13.579 -0.189 -11.119 1.00 50.84 72 CYS A O 1
ATOM 576 N N . ALA A 1 73 ? 15.056 -0.998 -12.614 1.00 53.25 73 ALA A N 1
ATOM 577 C CA . ALA A 1 73 ?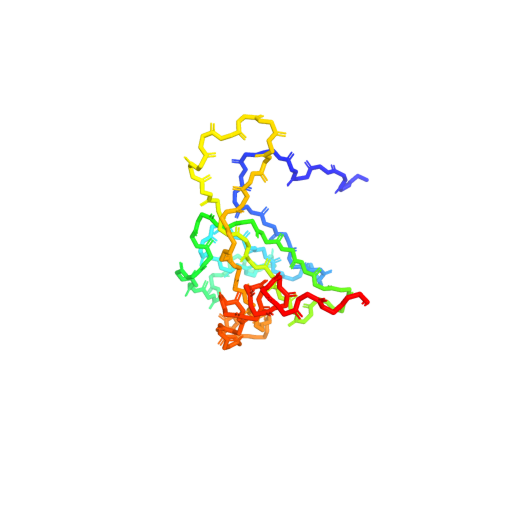 14.328 -2.185 -13.049 1.00 53.25 73 ALA A CA 1
ATOM 578 C C . ALA A 1 73 ? 14.024 -3.221 -11.934 1.00 53.25 73 ALA A C 1
ATOM 580 O O . ALA A 1 73 ? 13.898 -4.408 -12.212 1.00 53.25 73 ALA A O 1
ATOM 581 N N . SER A 1 74 ? 13.922 -2.795 -10.673 1.00 64.44 74 SER A N 1
ATOM 582 C CA . SER A 1 74 ? 13.478 -3.583 -9.535 1.00 64.44 74 SER A CA 1
ATOM 583 C C . SER A 1 74 ? 12.108 -3.084 -9.084 1.00 64.44 74 SER A C 1
ATOM 585 O O . SER A 1 74 ? 11.962 -1.990 -8.530 1.00 64.44 74 SER A O 1
ATOM 587 N N . PHE A 1 75 ? 11.094 -3.907 -9.330 1.00 73.69 75 PHE A N 1
ATOM 588 C CA . PHE A 1 75 ? 9.778 -3.753 -8.732 1.00 73.69 75 PHE A CA 1
ATOM 589 C C . PHE A 1 75 ? 9.463 -4.986 -7.889 1.00 73.69 75 PHE A C 1
ATOM 591 O O . PHE A 1 75 ? 9.955 -6.086 -8.143 1.00 73.69 75 PHE A O 1
ATOM 598 N N . ARG A 1 76 ? 8.653 -4.794 -6.854 1.00 82.62 76 ARG A N 1
ATOM 599 C CA . ARG A 1 76 ? 8.165 -5.865 -5.986 1.00 82.62 76 ARG A CA 1
ATOM 600 C C . ARG A 1 76 ? 6.655 -5.924 -6.079 1.00 82.62 76 ARG A C 1
ATOM 602 O O . ARG A 1 76 ? 6.003 -4.901 -6.270 1.00 82.62 76 ARG A O 1
ATOM 609 N N . THR A 1 77 ? 6.119 -7.120 -5.915 1.00 85.06 77 THR A N 1
ATOM 610 C CA . THR A 1 77 ? 4.679 -7.342 -5.860 1.00 85.06 77 THR A CA 1
ATOM 611 C C . THR A 1 77 ? 4.318 -7.767 -4.448 1.00 85.06 77 THR A C 1
ATOM 613 O O . THR A 1 77 ? 4.988 -8.629 -3.873 1.00 85.06 77 THR A O 1
ATOM 616 N N . PHE A 1 78 ? 3.277 -7.163 -3.890 1.00 87.25 78 PHE A N 1
ATOM 617 C CA . PHE A 1 78 ? 2.738 -7.539 -2.590 1.00 87.25 78 PHE A CA 1
ATOM 618 C C . PHE A 1 78 ? 1.266 -7.905 -2.725 1.00 87.25 78 PHE A C 1
ATOM 620 O O . PHE A 1 78 ? 0.538 -7.305 -3.525 1.00 87.25 78 PHE A O 1
ATOM 627 N N . ASP A 1 79 ? 0.851 -8.891 -1.939 1.00 88.19 79 ASP A N 1
ATOM 628 C CA . ASP A 1 79 ? -0.563 -9.181 -1.727 1.00 88.19 79 ASP A CA 1
ATOM 629 C C . ASP A 1 79 ? -1.129 -8.149 -0.746 1.00 88.19 79 ASP A C 1
ATOM 631 O O . ASP A 1 79 ? -0.469 -7.811 0.234 1.00 88.19 79 ASP A O 1
ATOM 635 N N . THR A 1 80 ? -2.308 -7.588 -1.006 1.00 87.81 80 THR A N 1
ATOM 636 C CA . THR A 1 80 ? -2.846 -6.525 -0.140 1.00 87.81 80 THR A CA 1
ATOM 637 C C . THR A 1 80 ? -3.533 -7.049 1.119 1.00 87.81 80 THR A C 1
ATOM 639 O O . THR A 1 80 ? -3.796 -6.261 2.019 1.00 87.81 80 THR A O 1
ATOM 642 N N . SER A 1 81 ? -3.791 -8.358 1.234 1.00 86.81 81 SER A N 1
ATOM 643 C CA . SER A 1 81 ? -4.408 -8.933 2.436 1.00 86.81 81 SER A CA 1
ATOM 644 C C . SER A 1 81 ? -3.467 -8.958 3.640 1.00 86.81 81 SER A C 1
ATOM 646 O O . SER A 1 81 ? -3.925 -8.848 4.776 1.00 86.81 81 SER A O 1
ATOM 648 N N . ASP A 1 82 ? -2.162 -9.091 3.402 1.00 86.81 82 ASP A N 1
ATOM 649 C CA . ASP A 1 82 ? -1.150 -9.166 4.456 1.00 86.81 82 ASP A CA 1
ATOM 650 C C . ASP A 1 82 ? 0.119 -8.349 4.168 1.00 86.81 82 ASP A C 1
ATOM 652 O O . ASP A 1 82 ? 1.032 -8.314 4.997 1.00 86.81 82 ASP A O 1
ATOM 656 N N . TYR A 1 83 ? 0.189 -7.682 3.011 1.00 87.06 83 TYR A N 1
ATOM 657 C CA . TYR A 1 83 ? 1.376 -6.977 2.527 1.00 87.06 83 TYR A CA 1
ATOM 658 C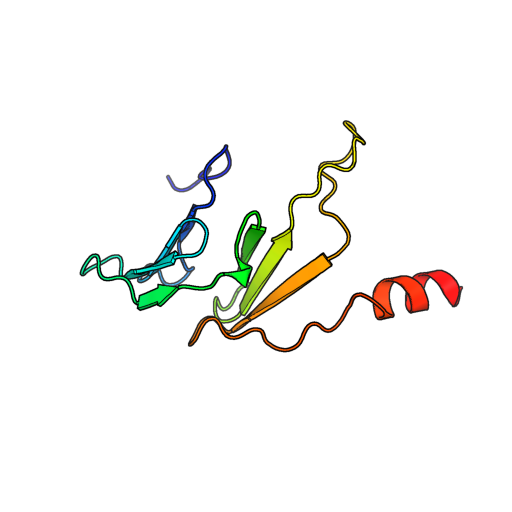 C . TYR A 1 83 ? 2.634 -7.854 2.535 1.00 87.06 83 TYR A C 1
ATOM 660 O O . TYR A 1 83 ? 3.761 -7.361 2.667 1.00 87.06 83 TYR A O 1
ATOM 668 N N . SER A 1 84 ? 2.465 -9.167 2.366 1.00 85.62 84 SER A N 1
ATOM 669 C CA . SER A 1 84 ? 3.580 -10.076 2.161 1.00 85.62 84 SER A CA 1
ATOM 670 C C . SER A 1 84 ? 4.126 -9.927 0.744 1.00 85.62 84 SER A C 1
ATOM 672 O O . SER A 1 84 ? 3.402 -9.681 -0.226 1.00 85.62 84 SER A O 1
ATOM 674 N N . VAL A 1 85 ? 5.446 -10.060 0.611 1.00 81.31 85 VAL A N 1
ATOM 675 C CA . VAL A 1 85 ? 6.088 -10.075 -0.704 1.00 81.31 85 VAL A CA 1
ATOM 676 C C . VAL A 1 85 ? 5.694 -11.377 -1.392 1.00 81.31 85 VAL A C 1
ATOM 678 O O . VAL A 1 85 ? 6.215 -12.445 -1.064 1.00 81.31 85 VAL A O 1
ATOM 681 N N . SER A 1 86 ? 4.812 -11.275 -2.383 1.00 68.31 86 SER A N 1
ATOM 682 C CA . SER A 1 86 ? 4.531 -12.357 -3.319 1.00 68.31 86 SER A CA 1
ATOM 683 C C . SER A 1 86 ? 5.733 -12.470 -4.245 1.00 68.31 86 SER A C 1
ATOM 685 O O . SER A 1 86 ? 5.787 -11.796 -5.265 1.00 68.31 86 SER A O 1
ATOM 687 N N . THR A 1 87 ? 6.739 -13.221 -3.788 1.00 57.59 87 THR A N 1
ATOM 688 C CA . THR A 1 87 ? 7.952 -13.684 -4.480 1.00 57.59 87 THR A CA 1
ATOM 689 C C . THR A 1 87 ? 8.446 -12.775 -5.608 1.00 57.59 87 THR A C 1
ATOM 691 O O . THR A 1 87 ? 7.854 -12.728 -6.679 1.00 57.59 87 THR A O 1
ATOM 694 N N . SER A 1 88 ? 9.599 -12.138 -5.387 1.00 52.72 88 SER A N 1
ATOM 695 C CA . SER A 1 88 ? 10.398 -11.324 -6.317 1.00 52.72 88 SER A CA 1
ATOM 696 C C . SER A 1 88 ? 10.728 -12.029 -7.652 1.00 52.72 88 SER A C 1
ATOM 698 O O . SER A 1 88 ? 11.878 -12.339 -7.949 1.00 52.72 88 SER A O 1
ATOM 700 N N . LEU A 1 89 ? 9.733 -12.337 -8.471 1.00 49.81 89 LEU A N 1
ATOM 701 C CA . LEU A 1 89 ? 9.905 -12.765 -9.845 1.00 49.81 89 LEU A CA 1
ATOM 702 C C . LEU A 1 89 ? 10.082 -11.489 -10.657 1.00 49.81 89 LEU A C 1
ATOM 704 O O . LEU A 1 89 ? 9.167 -10.675 -10.696 1.00 49.81 89 LEU A O 1
ATOM 708 N N . LEU A 1 90 ? 11.239 -11.379 -11.320 1.00 52.31 90 LEU A N 1
ATOM 709 C CA . LEU A 1 90 ? 11.554 -10.491 -12.453 1.00 52.31 90 LEU A CA 1
ATOM 710 C C . LEU A 1 90 ? 12.659 -9.449 -12.232 1.00 52.31 90 LEU A C 1
ATOM 712 O O . LEU A 1 90 ? 12.536 -8.315 -12.675 1.00 52.31 90 LEU A O 1
ATOM 716 N N . THR A 1 91 ? 13.813 -9.873 -11.709 1.00 47.44 91 THR A N 1
ATOM 717 C CA . THR A 1 91 ? 15.096 -9.280 -12.148 1.00 47.44 91 THR A CA 1
ATOM 718 C C . THR A 1 91 ? 15.759 -10.066 -13.288 1.00 47.44 91 THR A C 1
ATOM 720 O O . THR A 1 91 ? 16.627 -9.523 -13.958 1.00 47.44 91 THR A O 1
ATOM 723 N N . PHE A 1 92 ? 15.335 -11.309 -13.569 1.00 47.34 92 PHE A N 1
ATOM 724 C CA . PHE A 1 92 ? 15.990 -12.164 -14.578 1.00 47.34 92 PHE A CA 1
ATOM 725 C C . PHE A 1 92 ? 15.226 -12.305 -15.908 1.00 47.34 92 PHE A C 1
ATOM 727 O O . PHE A 1 92 ? 15.856 -12.319 -16.958 1.00 47.34 92 PHE A O 1
ATOM 734 N N . LEU A 1 93 ? 13.885 -12.304 -15.927 1.00 47.38 93 LEU A N 1
ATOM 735 C CA . LEU A 1 93 ? 13.155 -12.522 -17.193 1.00 47.38 93 LEU A CA 1
ATOM 736 C C . LEU A 1 93 ? 13.130 -11.286 -18.114 1.00 47.38 93 LEU A C 1
ATOM 738 O O . LEU A 1 93 ? 12.950 -11.439 -19.316 1.00 47.38 93 LEU A O 1
ATOM 742 N N . ILE A 1 94 ? 13.292 -10.063 -17.586 1.00 49.38 94 ILE A N 1
ATOM 743 C CA . ILE A 1 94 ? 13.336 -8.861 -18.444 1.00 49.38 94 ILE A CA 1
ATOM 744 C C . ILE A 1 94 ? 14.633 -8.837 -19.266 1.00 49.38 94 ILE A C 1
ATOM 746 O O . ILE A 1 94 ? 14.615 -8.367 -20.399 1.00 49.38 94 ILE A O 1
ATOM 750 N N . LEU A 1 95 ? 15.731 -9.394 -18.744 1.00 47.28 95 LEU A N 1
ATOM 751 C CA . LEU A 1 95 ? 16.976 -9.522 -19.500 1.00 47.28 95 LEU A CA 1
ATOM 752 C C . LEU A 1 95 ? 16.956 -10.743 -20.430 1.00 47.28 95 LEU A C 1
ATOM 754 O O . LEU A 1 95 ? 17.328 -10.590 -21.586 1.00 47.28 95 LEU A O 1
ATOM 758 N N . ASP A 1 96 ? 16.404 -11.890 -20.014 1.00 48.06 96 ASP A N 1
ATOM 759 C CA . ASP A 1 96 ? 16.313 -13.069 -20.898 1.00 48.06 96 ASP A CA 1
ATOM 760 C C . ASP A 1 96 ? 15.421 -12.834 -22.132 1.00 48.06 96 ASP A C 1
ATOM 762 O O . ASP A 1 96 ? 15.707 -13.341 -23.216 1.00 48.06 96 ASP A O 1
ATOM 766 N N . VAL A 1 97 ? 14.354 -12.034 -22.014 1.00 49.94 97 VAL A N 1
ATOM 767 C CA . VAL A 1 97 ? 13.495 -11.690 -23.165 1.00 49.94 97 VAL A CA 1
ATOM 768 C C . VAL A 1 97 ? 14.159 -10.663 -24.093 1.00 49.94 97 VAL A C 1
ATOM 770 O O . VAL A 1 97 ? 13.895 -10.669 -25.293 1.00 49.94 97 VAL A O 1
ATOM 773 N N . LEU A 1 98 ? 15.047 -9.805 -23.580 1.00 46.53 98 LEU A N 1
ATOM 774 C CA . LEU A 1 98 ? 15.799 -8.852 -24.406 1.00 46.53 98 LEU A CA 1
ATOM 775 C C . LEU A 1 98 ? 17.046 -9.477 -25.060 1.00 46.53 98 LEU A C 1
ATOM 777 O O . LEU A 1 98 ? 17.428 -9.021 -26.135 1.00 46.53 98 LEU A O 1
ATOM 781 N N . ASP A 1 99 ? 17.634 -10.531 -24.481 1.00 47.81 99 ASP A N 1
ATOM 782 C CA . ASP A 1 99 ? 18.801 -11.233 -25.048 1.00 47.81 99 ASP A CA 1
ATOM 783 C C . ASP A 1 99 ? 18.430 -12.340 -26.056 1.00 47.81 99 ASP A C 1
ATOM 785 O O . ASP A 1 99 ? 19.254 -12.740 -26.878 1.00 47.81 99 ASP A O 1
ATOM 789 N N . THR A 1 100 ? 17.189 -12.843 -26.046 1.00 46.62 100 THR A N 1
ATOM 790 C CA . THR A 1 100 ? 16.792 -13.979 -26.906 1.00 46.62 100 THR A CA 1
ATOM 791 C C . THR A 1 100 ? 16.308 -13.611 -28.311 1.00 46.62 100 THR A C 1
ATOM 793 O O . THR A 1 100 ? 16.063 -14.516 -29.105 1.00 46.62 100 THR A O 1
ATOM 796 N N . GLY A 1 101 ? 16.224 -12.325 -28.675 1.00 49.19 101 GLY A N 1
ATOM 797 C CA . GLY A 1 101 ? 16.113 -11.898 -30.080 1.00 49.19 101 GLY A CA 1
ATOM 798 C C . GLY A 1 101 ? 14.968 -12.515 -30.902 1.00 49.19 101 GLY A C 1
ATOM 799 O O . GLY A 1 101 ? 15.094 -12.612 -32.120 1.00 49.19 101 GLY A O 1
ATOM 800 N N . LEU A 1 102 ? 13.865 -12.936 -30.278 1.00 42.88 102 LEU A N 1
ATOM 801 C CA . LEU A 1 102 ? 12.702 -13.481 -30.984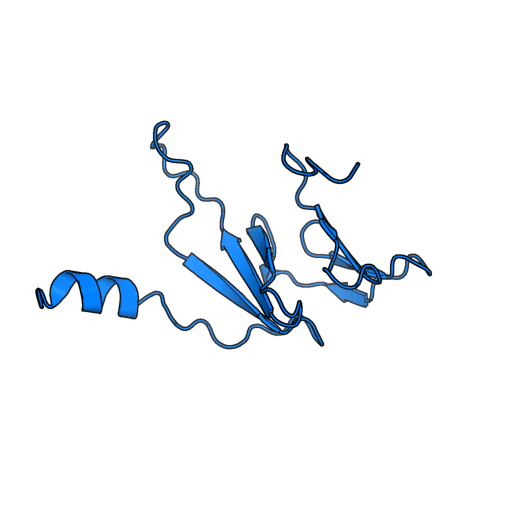 1.00 42.88 102 LEU A CA 1
ATOM 802 C C . LEU A 1 102 ? 11.683 -12.371 -31.280 1.00 42.88 102 LEU A C 1
ATOM 804 O O . LEU A 1 102 ? 10.762 -12.117 -30.503 1.00 42.88 102 LEU A O 1
ATOM 808 N N . VAL A 1 103 ? 11.899 -11.720 -32.430 1.00 45.81 103 VAL A N 1
ATOM 809 C CA . VAL A 1 103 ? 10.846 -11.208 -33.329 1.00 45.81 103 VAL A CA 1
ATOM 810 C C . VAL A 1 103 ? 10.587 -12.270 -34.389 1.00 45.81 103 VAL A C 1
ATOM 812 O O . VAL A 1 103 ? 11.586 -12.823 -34.903 1.00 45.81 103 VAL A O 1
#

Organism: Cylicostephanus goldi (NCBI:txid71465)

InterPro domains:
  IPR015943 WD40/YVTN repeat-like-containing domain superfamily [G3DSA:2.130.10.10] (1-92)
  IPR033270 VPRBP/DCAF1 family [PTHR13129] (2-85)